Protein AF-W1XT83-F1 (afdb_monomer_lite)

InterPro domains:
  IPR011611 Carbohydrate kinase PfkB [PF00294] (1-41)
  IPR029056 Ribokinase-like [G3DSA:3.40.1190.20] (1-45)
  IPR029056 Ribokinase-like [SSF53613] (1-39)

Organism: NCBI:txid408170

Foldseek 3Di:
DQVVQLVVQVVVVHDNVNSRVRSVQQVVQQVVDPDRDDDPVSGDD

pLDDT: mean 94.97, std 4.54, range [79.12, 98.62]

Sequence (45 aa):
SFSAGYLAVRLTGGSAENAAKRGHLTASTVIQYRGAIIPREAMPA

Secondary structure (DSSP, 8-state):
-HHHHHHHHHHTT--HHHHHHHHHHHHHHHTTSSSS---GGGS--

Structure (mmCIF, N/CA/C/O backbone):
data_AF-W1XT83-F1
#
_entry.id   AF-W1XT83-F1
#
loop_
_atom_site.group_PDB
_atom_site.id
_atom_site.type_symbol
_atom_site.label_atom_id
_atom_site.label_alt_id
_atom_site.label_comp_id
_atom_site.label_asym_id
_atom_site.label_entity_id
_atom_site.label_seq_id
_atom_site.pdbx_PDB_ins_code
_atom_site.Cartn_x
_atom_site.Cartn_y
_atom_site.Cartn_z
_atom_site.occupancy
_atom_site.B_iso_or_equiv
_atom_site.auth_seq_id
_atom_site.auth_comp_id
_atom_site.auth_asym_id
_atom_site.auth_atom_id
_atom_site.pdbx_PDB_model_num
ATOM 1 N N . SER A 1 1 ? 5.460 1.842 -5.407 1.00 82.19 1 SER A N 1
ATOM 2 C CA . SER A 1 1 ? 4.876 3.199 -5.382 1.00 82.19 1 SER A CA 1
ATOM 3 C C . SER A 1 1 ? 4.345 3.526 -3.991 1.00 82.19 1 SER A C 1
ATOM 5 O O . SER A 1 1 ? 3.799 2.628 -3.363 1.00 82.19 1 SER A O 1
ATOM 7 N N . PHE A 1 2 ? 4.497 4.762 -3.498 1.00 96.31 2 PHE A N 1
ATOM 8 C CA . PHE A 1 2 ? 4.089 5.127 -2.129 1.00 96.31 2 PHE A CA 1
ATOM 9 C C . PHE A 1 2 ? 2.579 5.365 -2.006 1.00 96.31 2 PHE A C 1
ATOM 11 O O . PHE A 1 2 ? 1.915 4.691 -1.221 1.00 96.31 2 PHE A O 1
ATOM 18 N N . SER A 1 3 ? 2.019 6.270 -2.818 1.00 97.00 3 SER A N 1
ATOM 19 C CA . SER A 1 3 ? 0.614 6.691 -2.708 1.00 97.00 3 SER A CA 1
ATOM 20 C C . SER A 1 3 ? -0.369 5.533 -2.871 1.00 97.00 3 SER A C 1
ATOM 22 O O . SER A 1 3 ? -1.351 5.465 -2.143 1.00 97.00 3 SER A O 1
ATOM 24 N N . ALA A 1 4 ? -0.080 4.587 -3.771 1.00 95.25 4 ALA A N 1
ATOM 25 C CA . ALA A 1 4 ? -0.908 3.397 -3.967 1.00 95.25 4 ALA A CA 1
ATOM 26 C C . ALA A 1 4 ? -0.954 2.511 -2.708 1.00 95.25 4 ALA A C 1
ATOM 28 O O . ALA A 1 4 ? -2.037 2.158 -2.248 1.00 95.25 4 ALA A O 1
ATOM 29 N N . GLY A 1 5 ? 0.206 2.205 -2.113 1.00 96.44 5 GLY A N 1
ATOM 30 C CA . GLY A 1 5 ? 0.272 1.422 -0.876 1.00 96.44 5 GLY A CA 1
ATOM 31 C C . GLY A 1 5 ? -0.361 2.149 0.315 1.00 96.44 5 GLY A C 1
ATOM 32 O O . GLY A 1 5 ? -1.065 1.535 1.113 1.00 96.44 5 GLY A O 1
ATOM 33 N N . TYR A 1 6 ? -0.176 3.468 0.406 1.00 98.38 6 TYR A N 1
ATOM 34 C CA . TYR A 1 6 ? -0.803 4.291 1.439 1.00 98.38 6 TYR A CA 1
ATOM 35 C C . TYR A 1 6 ? -2.333 4.272 1.326 1.00 98.38 6 TYR A C 1
ATOM 37 O O . TYR A 1 6 ? -3.034 3.969 2.295 1.00 98.38 6 TYR A O 1
ATOM 45 N N . LEU A 1 7 ? -2.863 4.548 0.130 1.00 98.06 7 LEU A N 1
ATOM 46 C CA . LEU A 1 7 ? -4.303 4.578 -0.113 1.00 98.06 7 LEU A CA 1
ATOM 47 C C . LEU A 1 7 ? -4.951 3.211 0.088 1.00 98.06 7 LEU A C 1
ATOM 49 O O . LEU A 1 7 ? -6.038 3.167 0.653 1.00 98.06 7 LEU A O 1
ATOM 53 N N . ALA A 1 8 ? -4.286 2.114 -0.287 1.00 96.50 8 ALA A N 1
ATOM 54 C CA . ALA A 1 8 ? -4.806 0.766 -0.058 1.00 96.50 8 ALA A CA 1
ATOM 55 C C . ALA A 1 8 ? -5.188 0.545 1.415 1.00 96.50 8 ALA A C 1
ATOM 57 O O . ALA A 1 8 ? -6.272 0.053 1.703 1.00 96.50 8 ALA A O 1
ATOM 58 N N . VAL A 1 9 ? -4.353 0.999 2.356 1.00 98.06 9 VAL A N 1
ATOM 59 C CA . VAL A 1 9 ? -4.649 0.887 3.793 1.00 98.06 9 VAL A CA 1
ATOM 60 C C . VAL A 1 9 ? -5.714 1.889 4.234 1.00 98.06 9 VAL A C 1
ATOM 62 O O . VAL A 1 9 ? -6.633 1.519 4.966 1.00 98.06 9 VAL A O 1
ATOM 65 N N . ARG A 1 10 ? -5.630 3.152 3.791 1.00 98.06 10 ARG A N 1
ATOM 66 C CA . ARG A 1 10 ? -6.589 4.198 4.195 1.00 98.06 10 ARG A CA 1
ATOM 67 C C . ARG A 1 10 ? -8.012 3.904 3.736 1.00 98.06 10 ARG A C 1
ATOM 69 O O . ARG A 1 10 ? -8.938 4.101 4.515 1.00 98.06 10 ARG A O 1
ATOM 76 N N . LEU A 1 11 ? -8.179 3.400 2.514 1.00 98.06 11 LEU A N 1
ATOM 77 C CA . LEU A 1 11 ? -9.482 3.029 1.956 1.00 98.06 11 LEU A CA 1
ATOM 78 C C . LEU A 1 11 ? -10.109 1.837 2.693 1.00 98.06 11 LEU A C 1
ATOM 80 O O . LEU A 1 11 ? -11.327 1.727 2.742 1.00 98.06 11 LEU A O 1
ATOM 84 N N . THR A 1 12 ? -9.290 0.993 3.323 1.00 97.00 12 THR A N 1
ATOM 85 C CA . THR A 1 12 ? -9.747 -0.113 4.184 1.00 97.00 12 THR A CA 1
ATOM 86 C C . THR A 1 12 ? -9.899 0.269 5.664 1.00 97.00 12 THR A C 1
ATOM 88 O O . THR A 1 12 ? -10.093 -0.600 6.506 1.00 97.00 12 THR A O 1
ATOM 91 N N . GLY A 1 13 ? -9.799 1.559 6.009 1.00 97.69 13 GLY A N 1
ATOM 92 C CA . GLY A 1 13 ? -9.986 2.051 7.381 1.00 97.69 13 GLY A CA 1
ATOM 93 C C . GLY A 1 13 ? -8.759 1.944 8.296 1.00 97.69 13 GLY A C 1
ATOM 94 O O . GLY A 1 13 ? -8.866 2.187 9.496 1.00 97.69 13 GLY A O 1
ATOM 95 N N . GLY A 1 14 ? -7.579 1.612 7.767 1.00 97.81 14 GLY A N 1
ATOM 96 C CA . GLY A 1 14 ? -6.356 1.506 8.566 1.00 97.81 14 GLY A CA 1
ATOM 97 C C . GLY A 1 14 ? -5.778 2.859 9.007 1.00 97.81 14 GLY A C 1
ATOM 98 O O . GLY A 1 14 ? -6.051 3.912 8.420 1.00 97.81 14 GLY A O 1
ATOM 99 N N . SER A 1 15 ? -4.933 2.838 10.044 1.00 98.56 15 SER A N 1
ATOM 100 C CA . SER A 1 15 ? -4.280 4.038 10.588 1.00 98.56 15 SER A CA 1
ATOM 101 C C . SER A 1 15 ? -3.314 4.690 9.590 1.00 98.56 15 SER A C 1
ATOM 103 O O . SER A 1 15 ? -2.806 4.047 8.668 1.00 98.56 15 SER A O 1
ATOM 105 N N . ALA A 1 16 ? -3.033 5.983 9.781 1.00 98.31 16 ALA A N 1
ATOM 106 C CA . ALA A 1 16 ? -2.058 6.707 8.963 1.00 98.31 16 ALA A CA 1
ATOM 107 C C . ALA A 1 16 ? -0.647 6.098 9.064 1.00 98.31 16 ALA A C 1
ATOM 109 O O . ALA A 1 16 ? 0.063 6.033 8.065 1.00 98.31 16 ALA A O 1
ATOM 110 N N . GLU A 1 17 ? -0.270 5.600 10.243 1.00 98.62 17 GLU A N 1
ATOM 111 C CA . GLU A 1 17 ? 1.010 4.924 10.464 1.00 98.62 17 GLU A CA 1
ATOM 112 C C . GLU A 1 17 ? 1.106 3.613 9.667 1.00 98.62 17 GLU A C 1
ATOM 114 O O . GLU A 1 17 ? 2.086 3.389 8.954 1.00 98.62 17 GLU A O 1
ATOM 119 N N . ASN A 1 18 ? 0.068 2.770 9.714 1.00 98.19 18 ASN A N 1
ATOM 120 C CA . ASN A 1 18 ? 0.029 1.526 8.938 1.00 98.19 18 ASN A CA 1
ATOM 121 C C . ASN A 1 18 ? 0.033 1.806 7.431 1.00 98.19 18 ASN A C 1
ATOM 123 O O . ASN A 1 18 ? 0.697 1.104 6.666 1.00 98.19 18 ASN A O 1
ATOM 127 N N . ALA A 1 19 ? -0.658 2.864 7.006 1.00 98.44 19 ALA A N 1
ATOM 128 C CA . ALA A 1 19 ? -0.655 3.310 5.621 1.00 98.44 19 ALA A CA 1
ATOM 129 C C . ALA A 1 19 ? 0.733 3.781 5.171 1.00 98.44 19 ALA A C 1
ATOM 131 O O . ALA A 1 19 ? 1.185 3.402 4.092 1.00 98.44 19 ALA A O 1
ATOM 132 N N . ALA A 1 20 ? 1.447 4.546 6.002 1.00 98.44 20 ALA A N 1
ATOM 133 C CA . ALA A 1 20 ? 2.815 4.966 5.711 1.00 98.44 20 ALA A CA 1
ATOM 134 C C . ALA A 1 20 ? 3.755 3.758 5.582 1.00 98.44 20 ALA A C 1
ATOM 136 O O . ALA A 1 20 ? 4.473 3.649 4.588 1.00 98.44 20 ALA A O 1
ATOM 137 N N . LYS A 1 21 ? 3.684 2.797 6.515 1.00 98.31 21 LYS A N 1
ATOM 138 C CA . LYS A 1 21 ? 4.459 1.544 6.452 1.00 98.31 21 LYS A CA 1
ATOM 139 C C . LYS A 1 21 ? 4.188 0.774 5.155 1.00 98.31 21 LYS A C 1
ATOM 141 O O . LYS A 1 21 ? 5.132 0.398 4.459 1.00 98.31 21 LYS A O 1
ATOM 146 N N . ARG A 1 22 ? 2.915 0.604 4.774 1.00 97.94 22 ARG A N 1
ATOM 147 C CA . ARG A 1 22 ? 2.537 -0.057 3.512 1.00 97.94 22 ARG A CA 1
ATOM 148 C C . ARG A 1 22 ? 3.021 0.712 2.282 1.00 97.94 22 ARG A C 1
ATOM 150 O O . ARG A 1 22 ? 3.493 0.095 1.325 1.00 97.94 22 ARG A O 1
ATOM 157 N N . GLY A 1 23 ? 2.911 2.039 2.291 1.00 97.88 23 GLY A N 1
ATOM 158 C CA . GLY A 1 23 ? 3.405 2.903 1.221 1.00 97.88 23 GLY A CA 1
ATOM 159 C C . GLY A 1 23 ? 4.912 2.756 1.025 1.00 97.88 23 GLY A C 1
ATOM 160 O O . GLY A 1 23 ? 5.364 2.556 -0.103 1.00 97.88 23 GLY A O 1
ATOM 161 N N . HIS A 1 24 ? 5.685 2.773 2.113 1.00 98.06 24 HIS A N 1
ATOM 162 C CA . HIS A 1 24 ? 7.131 2.556 2.068 1.00 98.06 24 HIS A CA 1
ATOM 163 C C . HIS A 1 24 ? 7.490 1.176 1.523 1.00 98.06 24 HIS A C 1
ATOM 165 O O . HIS A 1 24 ? 8.291 1.111 0.597 1.00 98.06 24 HIS A O 1
ATOM 171 N N . LEU A 1 25 ? 6.853 0.107 2.014 1.00 97.69 25 LEU A N 1
ATOM 172 C CA . LEU A 1 25 ? 7.072 -1.253 1.512 1.00 97.69 25 LEU A CA 1
ATOM 173 C C . LEU A 1 25 ? 6.782 -1.353 0.006 1.00 97.69 25 LEU A C 1
ATOM 175 O O . LEU A 1 25 ? 7.580 -1.860 -0.770 1.00 97.69 25 LEU A O 1
ATOM 179 N N . THR A 1 26 ? 5.661 -0.790 -0.442 1.00 96.31 26 THR A N 1
ATOM 180 C CA . THR A 1 26 ? 5.285 -0.824 -1.863 1.00 96.31 26 THR A CA 1
ATOM 181 C C . THR A 1 26 ? 6.243 0.009 -2.724 1.00 96.31 26 THR A C 1
ATOM 183 O O . THR A 1 26 ? 6.514 -0.325 -3.877 1.00 96.31 26 THR A O 1
ATOM 186 N N . ALA A 1 27 ? 6.748 1.138 -2.222 1.00 96.00 27 ALA A N 1
ATOM 187 C CA . ALA A 1 27 ? 7.763 1.945 -2.898 1.00 96.00 27 ALA A CA 1
ATOM 188 C C . ALA A 1 27 ? 9.112 1.224 -2.991 1.00 96.00 27 ALA A C 1
ATOM 190 O O . ALA A 1 27 ? 9.674 1.167 -4.085 1.00 96.00 27 ALA A O 1
ATOM 191 N N . SER A 1 28 ? 9.582 0.643 -1.886 1.00 96.12 28 SER A N 1
ATOM 192 C CA . SER A 1 28 ? 10.867 -0.051 -1.817 1.00 96.12 28 SER A CA 1
ATOM 193 C C . SER A 1 28 ? 10.893 -1.334 -2.643 1.00 96.12 28 SER A C 1
ATOM 195 O O . SER A 1 28 ? 11.939 -1.655 -3.194 1.00 96.12 28 SER A O 1
ATOM 197 N N . THR A 1 29 ? 9.763 -2.030 -2.798 1.00 95.81 29 THR A N 1
ATOM 198 C CA . THR A 1 29 ? 9.668 -3.181 -3.706 1.00 95.81 29 THR A CA 1
ATOM 199 C C . THR A 1 29 ? 9.665 -2.744 -5.170 1.00 95.81 29 THR A C 1
ATOM 201 O O . THR A 1 29 ? 10.444 -3.260 -5.962 1.00 95.81 29 THR A O 1
ATOM 204 N N . VAL A 1 30 ? 8.844 -1.753 -5.544 1.00 95.31 30 VAL A N 1
ATOM 205 C CA . VAL A 1 30 ? 8.727 -1.311 -6.949 1.00 95.31 30 VAL A CA 1
ATOM 206 C C . VAL A 1 30 ? 10.026 -0.729 -7.494 1.00 95.31 30 VAL A C 1
ATOM 208 O O . VAL A 1 30 ? 10.342 -0.977 -8.651 1.00 95.31 30 VAL A O 1
ATOM 211 N N . ILE A 1 31 ? 10.802 -0.001 -6.685 1.00 94.75 31 ILE A N 1
ATOM 212 C CA . ILE A 1 31 ? 12.059 0.607 -7.154 1.00 94.75 31 ILE A CA 1
ATOM 213 C C . ILE A 1 31 ? 13.128 -0.431 -7.543 1.00 94.75 31 ILE A C 1
ATOM 215 O O . ILE A 1 31 ? 14.080 -0.087 -8.234 1.00 94.75 31 ILE A O 1
ATOM 219 N N . GLN A 1 32 ? 12.962 -1.701 -7.151 1.00 94.81 32 GLN A N 1
ATOM 220 C CA . GLN A 1 32 ? 13.844 -2.794 -7.581 1.00 94.81 32 GLN A CA 1
ATOM 221 C C . GLN A 1 32 ? 13.576 -3.247 -9.029 1.00 94.81 32 GLN A C 1
ATOM 223 O O . GLN A 1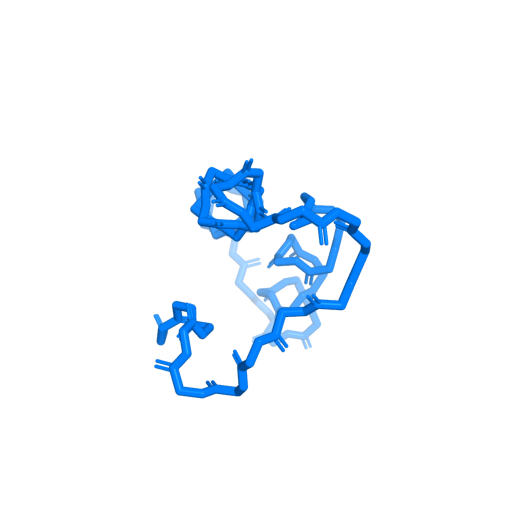 32 ? 14.359 -4.016 -9.582 1.00 94.81 32 GLN A O 1
ATOM 228 N N . TYR A 1 33 ? 12.488 -2.784 -9.656 1.00 94.38 33 TYR A N 1
ATOM 229 C CA . TYR A 1 33 ? 12.086 -3.159 -11.012 1.00 94.38 33 TYR A CA 1
ATOM 230 C C . TYR A 1 33 ? 12.210 -1.963 -11.957 1.00 94.38 33 TYR A C 1
ATOM 232 O O . TYR A 1 33 ? 11.823 -0.840 -11.633 1.00 94.38 33 TYR A O 1
ATOM 240 N N . ARG A 1 34 ? 12.764 -2.190 -13.155 1.00 92.75 34 ARG A N 1
ATOM 241 C CA . ARG A 1 34 ? 12.969 -1.120 -14.137 1.00 92.75 34 ARG A CA 1
ATOM 242 C C . ARG A 1 34 ? 11.628 -0.628 -14.686 1.00 92.75 34 ARG A C 1
ATOM 244 O O . ARG A 1 34 ? 10.889 -1.387 -15.303 1.00 92.75 34 ARG A O 1
ATOM 251 N N . GLY A 1 35 ? 11.391 0.677 -14.574 1.00 88.19 35 GLY A N 1
ATOM 252 C CA . GLY A 1 35 ? 10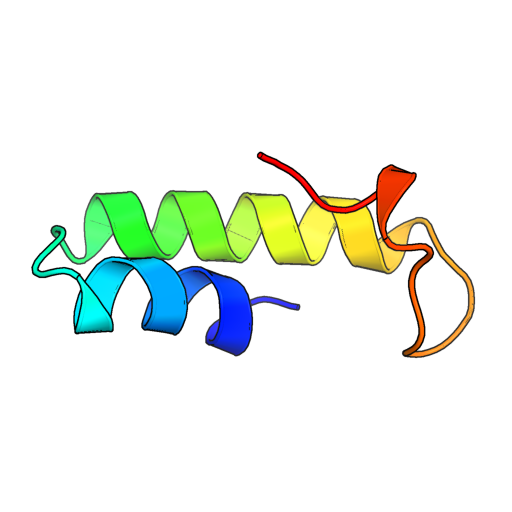.176 1.320 -15.074 1.00 88.19 35 GLY A CA 1
ATOM 253 C C . GLY A 1 35 ? 9.041 1.317 -14.046 1.00 88.19 35 GLY A C 1
ATOM 254 O O . GLY A 1 35 ? 9.266 1.146 -12.855 1.00 88.19 35 GLY A O 1
ATOM 255 N N . ALA A 1 36 ? 7.816 1.573 -14.506 1.00 80.88 36 ALA A N 1
ATOM 256 C CA . ALA A 1 36 ? 6.650 1.742 -13.630 1.00 80.88 36 ALA A CA 1
ATOM 257 C C . ALA A 1 36 ? 5.762 0.487 -13.512 1.00 80.88 36 ALA A C 1
ATOM 259 O O . ALA A 1 36 ? 4.808 0.490 -12.736 1.00 80.88 36 ALA A O 1
ATOM 260 N N . ILE A 1 37 ? 6.052 -0.566 -14.283 1.00 90.19 37 ILE A N 1
ATOM 261 C CA . ILE A 1 37 ? 5.280 -1.814 -14.308 1.00 90.19 37 ILE A CA 1
ATOM 262 C C . ILE A 1 37 ? 6.055 -2.873 -13.523 1.00 90.19 37 ILE A C 1
ATOM 264 O O . ILE A 1 37 ? 7.202 -3.171 -13.846 1.00 90.19 37 ILE A O 1
ATOM 268 N N . ILE A 1 38 ? 5.414 -3.438 -12.502 1.00 92.38 38 ILE A N 1
ATOM 269 C CA . ILE A 1 38 ? 5.944 -4.515 -11.661 1.00 92.38 38 ILE A CA 1
ATOM 270 C C . ILE A 1 38 ? 5.134 -5.802 -11.910 1.00 92.38 38 ILE A C 1
ATOM 272 O O . ILE A 1 38 ? 3.908 -5.710 -12.045 1.00 92.38 38 ILE A O 1
ATOM 276 N N . PRO A 1 39 ? 5.766 -6.991 -11.964 1.00 94.19 39 PRO A N 1
ATOM 277 C CA . PRO A 1 39 ? 5.040 -8.258 -12.009 1.00 94.19 39 PRO A CA 1
ATOM 278 C C . PRO A 1 39 ? 4.136 -8.443 -10.785 1.00 94.19 39 PRO A C 1
ATOM 280 O O . PRO A 1 39 ? 4.463 -8.009 -9.678 1.00 94.19 39 PRO A O 1
ATOM 283 N N . ARG A 1 40 ? 2.985 -9.096 -10.959 1.00 92.88 40 ARG A N 1
ATOM 284 C CA . ARG A 1 40 ? 1.989 -9.234 -9.882 1.00 92.88 40 ARG A CA 1
ATOM 285 C C . ARG A 1 40 ? 2.512 -10.095 -8.734 1.00 92.88 40 ARG A C 1
ATOM 287 O O . ARG A 1 40 ? 2.231 -9.805 -7.579 1.00 92.8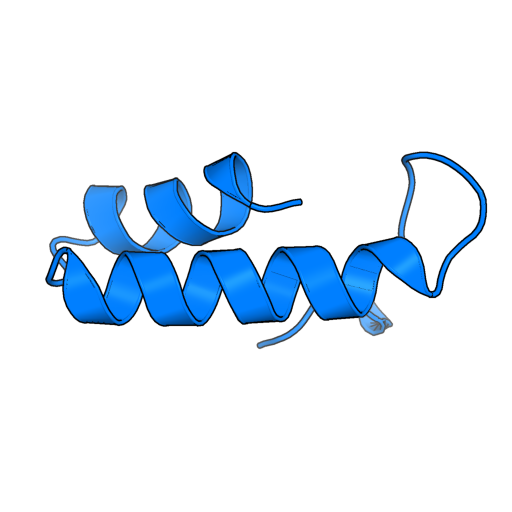8 40 ARG A O 1
ATOM 294 N N . GLU A 1 41 ? 3.291 -11.115 -9.056 1.00 94.69 41 GLU A N 1
ATOM 295 C CA . GLU A 1 41 ? 3.978 -12.009 -8.128 1.00 94.69 41 GLU A CA 1
ATOM 296 C C . GLU A 1 41 ? 5.044 -11.306 -7.275 1.00 94.69 41 GLU A C 1
ATOM 298 O O . GLU A 1 41 ? 5.393 -11.796 -6.207 1.00 94.69 41 GLU A O 1
ATOM 303 N N . ALA A 1 42 ? 5.535 -10.146 -7.721 1.00 93.81 42 ALA A N 1
ATOM 304 C CA . ALA A 1 42 ? 6.506 -9.336 -6.996 1.00 93.81 42 ALA A CA 1
ATOM 305 C C . ALA A 1 42 ? 5.856 -8.257 -6.114 1.00 93.81 42 ALA A C 1
ATOM 307 O O . ALA A 1 42 ? 6.559 -7.556 -5.388 1.00 93.81 42 ALA A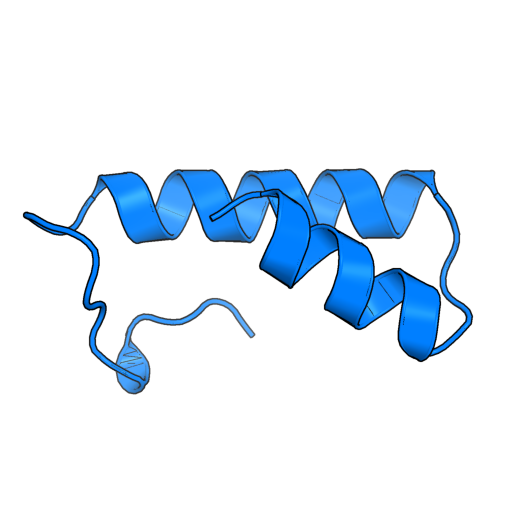 O 1
ATOM 308 N N . MET A 1 43 ? 4.531 -8.084 -6.169 1.00 93.94 43 MET A N 1
ATOM 309 C CA . MET A 1 43 ? 3.845 -7.121 -5.309 1.00 93.94 43 MET A CA 1
ATOM 310 C C . MET A 1 43 ? 3.846 -7.593 -3.847 1.00 93.94 43 MET A C 1
ATOM 312 O O . MET A 1 43 ? 3.549 -8.757 -3.580 1.00 93.94 43 MET A O 1
ATOM 316 N N . PRO A 1 44 ? 4.133 -6.703 -2.879 1.00 90.00 44 PRO A N 1
ATOM 317 C CA . PRO A 1 44 ? 4.136 -7.073 -1.469 1.00 90.00 44 PRO A CA 1
ATOM 318 C C . PRO A 1 44 ? 2.710 -7.331 -0.956 1.00 90.00 44 PRO A C 1
ATOM 320 O O . PRO A 1 44 ? 1.827 -6.496 -1.161 1.00 90.00 44 PRO A O 1
ATOM 323 N N . ALA A 1 45 ? 2.519 -8.459 -0.259 1.00 79.12 45 ALA A N 1
ATOM 324 C CA . ALA A 1 45 ? 1.253 -8.886 0.356 1.00 79.12 45 ALA A CA 1
ATOM 325 C C . ALA A 1 45 ? 0.812 -7.981 1.511 1.00 79.12 45 ALA A C 1
ATOM 327 O O . ALA A 1 45 ? 1.671 -7.595 2.337 1.00 79.12 45 ALA A O 1
#

Radius of gyration: 10.42 Å; chains: 1; bounding box: 24×19×26 Å

=== Feature glossary ===
Feature key, reading from the visual/contextual features back to the raw sequence:

Rendered structure images. Structure images are PyMOL renders from six orthogonal camera directions. Cartoon representation draws helices as coils and strands as arrows; sticks shows the backbone as bonds; surface shows the solvent-excluded envelope. Rainbow coloring maps sequence position to hue (blue→red, N→C); chain coloring assigns a distinct color per polypeptide.

Contact-map, Ramachandran, and PAE plots. Three diagnostic plots accompany the record. The Cα contact map visualizes the tertiary structure as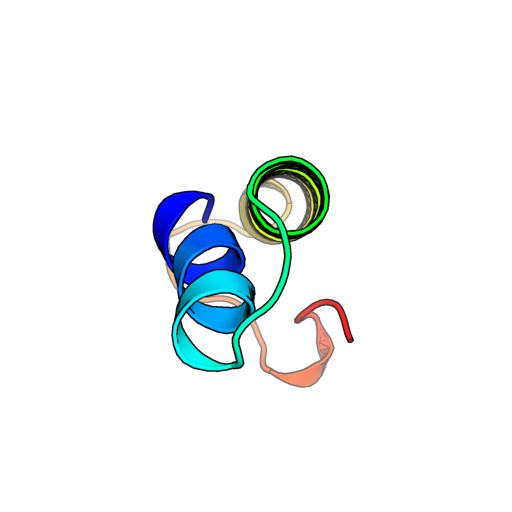 a 2D adjacency matrix (8 Å cutoff, sequence-local contacts suppressed). The Ramachandran plot shows the distribution of backbone (φ, ψ) torsions, with points in the α and β basins reflecting secondary structure content. The PAE plot shows AlphaFold's inter-residue confidence as a color matrix.

InterPro / GO / CATH / organism. The annotation block draws on four external resources. InterPro: which protein families and domains the sequence belongs to. GO: standardized terms for what the protein does, what process it participates in, and where in the cell it acts. CATH: which structural fold it has in the CATH hierarchy. Organism: the species of origin.

Nearest PDB structures. Structural nearest neighbors (via Foldseek easy-search vs the PDB). Reported per hit: target PDB id, E-value, and alignment TM-score. A TM-score above ~0.5 is the conventional threshold for 'same fold'.

Predicted aligned error. Predicted aligned error is AlphaFold's pairwise confidence. Unlike pLDDT (per-residue), PAE is per-residue-pair and captures whether two parts of the structure are correctly placed relative to each other. Units are ångströms of expected positional error.

Solvent-accessible surface area. SASA measures how much of the protein is reachable by solvent. It is computed by rolling a water-sized probe over the atomic surface and summing the exposed area (Å²). Per-residue SASA distinguishes core (buried, low SASA) from surface (exposed, high SASA) residues; total SASA is a whole-molecule size measure.

B-factor. Crystallographic B-factors measure how much each atom's electron density is smeared out, in Å². They rise in mobile loops and surface residues and fall in the buried interior. In AlphaFold models this column is repurposed to hold pLDDT instead.

pLDDT. For AlphaFold models, the B-factor field carries pLDDT — the model's own estimate of local accuracy on a 0–100 scale. Regions with pLDDT<50 should be treated as essentially unmodeled; they often correspond to intrinsically disordered segments.

Backbone torsions (φ/ψ). φ (phi) and ψ (psi) are the two rotatable backbone dihedrals per residue: φ is the C(i-1)–N–Cα–C torsion, ψ is the N–Cα–C–N(i+1) torsion, both in degrees on (−180°, 180°]. α-helical residues cluster near (−60°, −45°); β-strand residues near (−120°, +130°). A Ramachandran plot is simply a scatter of (φ, ψ) for every residue.

Radius of gyration, Cα contacts, bounding box. Radius of gyration (Rg) is the root-mean-square distance of Cα atoms from their centroid — a single number for overall size and compactness. A globular domain of N residues has Rg ≈ 2.2·N^0.38 Å; an extended or disordered chain has a much larger Rg. The Cα contact count is the number of residue pairs whose Cα atoms are within 8 Å and are more than four positions apart in sequence — a standard proxy for tertiary packing density. The bounding box is the smallest axis-aligned box enclosing all Cα atoms.

Secondary structure (3-state, P-SEA). Three-state secondary structure (P-SEA) collapses the eight DSSP classes into helix (a), strand (b), and coil (c). P-SEA assigns these from Cα geometry alone — distances and angles — without requiring backbone oxygens, so it works on any Cα trace.

Secondary structure (8-state, DSSP). Secondary structure is the local, repeating backbone conformation. DSSP classifies it into eight states by reading the hydrogen-bond network: three helix types (H, G, I), two β types (E, B), two non-regular types (T, S), and unstructured coil (-).

Foldseek 3Di. The Foldseek 3Di string encodes local tertiary geometry as a 20-letter alphabet — one character per residue — derived from the relative positions of nearby Cα atoms. Unlike the amino-acid sequence, 3Di is a dir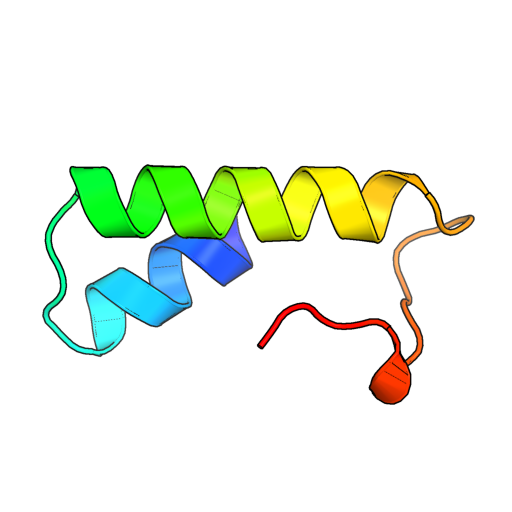ect function of the 3D structure, so two proteins with the same fold have similar 3Di strings even at low sequence identity.

mmCIF coordinates. Structure coordinates are given as an mmCIF _atom_site loop: one row per atom with element, residue name, chain id, sequence number, and x/y/z position in Å. Only the four main-chain atoms per residue are included here; side chains are omitted to keep the record compact.

Sequence. This is the polypeptide sequence — one letter per residue, N-terminus first. Length ranges from a few dozen residues for small domains to over a thousand for large multi-domain proteins.